Protein AF-A0A960QIC9-F1 (afdb_monomer_lite)

Foldseek 3Di:
DEPPEPDHCVVVVVVVVVCVVVVHDDDDDYFPDQYPPNDQDDDPGPVNCVVVVVVVVCVVVVVDDDDDDPD

Secondary structure (DSSP, 8-state):
-BTT-SS-THHHHHHHHHHHHTT-------BSS--TT-TT---SSGGGGHHHHHHHHHHHTT-S-SPPP--

pLDDT: mean 91.55, std 11.26, range [42.56, 98.75]

Structure (mmCIF, N/CA/C/O backbone):
data_AF-A0A960QIC9-F1
#
_entry.id   AF-A0A960QIC9-F1
#
loop_
_atom_site.group_PDB
_atom_site.id
_atom_site.type_symbol
_atom_site.label_atom_id
_atom_site.label_alt_id
_atom_site.label_comp_id
_atom_site.label_asym_id
_atom_site.label_entity_id
_atom_site.label_seq_id
_atom_site.pdbx_PDB_ins_code
_atom_site.Cartn_x
_atom_site.Cartn_y
_atom_site.Cartn_z
_atom_site.occupancy
_atom_site.B_iso_or_equiv
_atom_site.auth_seq_id
_atom_site.auth_comp_id
_atom_site.auth_asym_id
_atom_site.auth_atom_id
_atom_site.pdbx_PDB_model_num
ATOM 1 N N . HIS A 1 1 ? 0.797 -2.512 -4.466 1.00 93.75 1 HIS A N 1
ATOM 2 C CA . HIS A 1 1 ? 0.397 -2.998 -5.812 1.00 93.75 1 HIS A CA 1
ATOM 3 C C . HIS A 1 1 ? 1.085 -2.130 -6.867 1.00 93.75 1 HIS A C 1
ATOM 5 O O . HIS A 1 1 ? 1.370 -0.979 -6.551 1.00 93.75 1 HIS A O 1
ATOM 11 N N . ALA A 1 2 ? 1.357 -2.627 -8.075 1.00 95.25 2 ALA A N 1
ATOM 12 C CA . ALA A 1 2 ? 1.833 -1.801 -9.192 1.00 95.25 2 ALA A CA 1
ATOM 13 C C . ALA A 1 2 ? 0.678 -1.448 -10.152 1.00 95.25 2 ALA A C 1
ATOM 15 O O . ALA A 1 2 ? -0.136 -2.302 -10.480 1.00 95.25 2 ALA A O 1
ATOM 16 N N . ALA A 1 3 ? 0.558 -0.196 -10.583 1.00 95.50 3 ALA A N 1
ATOM 17 C CA . ALA A 1 3 ? -0.528 0.251 -11.456 1.00 95.50 3 ALA A CA 1
ATOM 18 C C . ALA A 1 3 ? -0.408 -0.304 -12.887 1.00 95.50 3 ALA A C 1
ATOM 20 O O . ALA A 1 3 ? -1.420 -0.439 -13.568 1.00 95.50 3 ALA A O 1
ATOM 21 N N . ASP A 1 4 ? 0.809 -0.647 -13.314 1.00 94.62 4 ASP A N 1
ATOM 22 C CA . ASP A 1 4 ? 1.123 -1.319 -14.578 1.00 94.62 4 ASP A CA 1
ATOM 23 C C . ASP A 1 4 ? 1.014 -2.857 -14.503 1.00 94.62 4 ASP A C 1
ATOM 25 O O . ASP A 1 4 ? 1.371 -3.550 -15.459 1.00 94.62 4 ASP A O 1
ATOM 29 N N . ASP A 1 5 ? 0.524 -3.412 -13.388 1.00 93.69 5 ASP A N 1
ATOM 30 C CA . ASP A 1 5 ? 0.218 -4.838 -13.292 1.00 93.69 5 ASP A CA 1
ATOM 31 C C . ASP A 1 5 ? -0.954 -5.188 -14.232 1.00 93.69 5 ASP A C 1
ATOM 33 O O . ASP A 1 5 ? -1.967 -4.491 -14.317 1.00 93.69 5 ASP A O 1
ATOM 37 N N . ARG A 1 6 ? -0.827 -6.319 -14.936 1.00 93.44 6 ARG A N 1
ATOM 38 C CA . ARG A 1 6 ? -1.909 -6.914 -15.737 1.00 93.44 6 ARG A CA 1
ATOM 39 C C . ARG A 1 6 ? -3.135 -7.262 -14.884 1.00 93.44 6 ARG A C 1
ATOM 41 O O . ARG A 1 6 ? -4.244 -7.352 -15.406 1.00 93.44 6 ARG A O 1
ATOM 48 N N . VAL A 1 7 ? -2.932 -7.524 -13.593 1.00 93.00 7 VAL A N 1
ATOM 49 C CA . VAL A 1 7 ? -3.987 -7.685 -12.595 1.00 93.00 7 VAL A CA 1
ATOM 50 C C . VAL A 1 7 ? -4.280 -6.315 -12.002 1.00 93.00 7 VAL A C 1
ATOM 52 O O . VAL A 1 7 ? -3.389 -5.624 -11.534 1.00 93.00 7 VAL A O 1
ATOM 55 N N . THR A 1 8 ? -5.549 -5.914 -12.013 1.00 93.75 8 THR A N 1
ATOM 56 C CA . THR A 1 8 ? -5.925 -4.566 -11.588 1.00 93.75 8 THR A CA 1
ATOM 57 C C . THR A 1 8 ? -5.676 -4.308 -10.095 1.00 93.75 8 THR A C 1
ATOM 59 O O . THR A 1 8 ? -6.097 -5.075 -9.217 1.00 93.75 8 THR A O 1
ATOM 62 N N . CYS A 1 9 ? -5.096 -3.141 -9.801 1.00 95.31 9 CYS A N 1
ATOM 63 C CA . CYS A 1 9 ? -4.921 -2.627 -8.444 1.00 95.31 9 CYS A CA 1
ATOM 64 C C . CYS A 1 9 ? -6.241 -2.233 -7.754 1.00 95.31 9 CYS A C 1
ATOM 66 O O . CYS A 1 9 ? -6.253 -2.025 -6.538 1.00 95.31 9 CYS A O 1
ATOM 68 N N . LEU A 1 10 ? -7.361 -2.185 -8.489 1.00 96.94 10 LEU A N 1
ATOM 69 C CA . LEU A 1 10 ? -8.683 -1.851 -7.945 1.00 96.94 10 LEU A CA 1
ATOM 70 C C . LEU A 1 10 ? -9.157 -2.842 -6.873 1.00 96.94 10 LEU A C 1
ATOM 72 O O . LEU A 1 10 ? -9.897 -2.477 -5.964 1.00 96.94 10 LEU A O 1
ATOM 76 N N . SER A 1 11 ? -8.699 -4.093 -6.935 1.00 96.00 11 SER A N 1
ATOM 77 C CA . SER A 1 11 ? -8.946 -5.070 -5.867 1.00 96.00 11 SER A CA 1
ATOM 78 C C . SER A 1 11 ? -8.343 -4.619 -4.528 1.00 96.00 11 SER A C 1
ATOM 80 O O . SER A 1 11 ? -8.986 -4.718 -3.483 1.00 96.00 11 SER A O 1
ATOM 82 N N . SER A 1 12 ? -7.131 -4.055 -4.556 1.00 97.44 12 SER A N 1
ATOM 83 C CA . SER A 1 12 ? -6.453 -3.531 -3.369 1.00 97.44 12 SER A CA 1
ATOM 84 C C . SER A 1 12 ? -7.111 -2.252 -2.845 1.00 97.44 12 SER A C 1
ATOM 86 O O . SER A 1 12 ? -7.238 -2.102 -1.631 1.00 97.44 12 SER A O 1
ATOM 88 N N . THR A 1 13 ? -7.581 -1.355 -3.723 1.00 98.12 13 THR A N 1
ATOM 89 C CA . THR A 1 13 ? -8.313 -0.147 -3.291 1.00 98.12 13 THR A CA 1
ATOM 90 C C . THR A 1 13 ? -9.661 -0.493 -2.664 1.00 98.12 13 THR A C 1
ATOM 92 O O . THR A 1 13 ? -10.018 0.085 -1.637 1.00 98.12 13 THR A O 1
ATOM 95 N N . ALA A 1 14 ? -10.385 -1.468 -3.223 1.00 98.44 14 ALA A N 1
ATOM 96 C CA . ALA A 1 14 ? -11.649 -1.944 -2.670 1.00 98.44 14 ALA A CA 1
ATOM 97 C C . ALA A 1 14 ? -11.470 -2.528 -1.259 1.00 98.44 14 ALA A C 1
ATOM 99 O O . ALA A 1 14 ? -12.226 -2.179 -0.351 1.00 98.44 14 ALA A O 1
ATOM 100 N N . LEU A 1 15 ? -10.436 -3.355 -1.05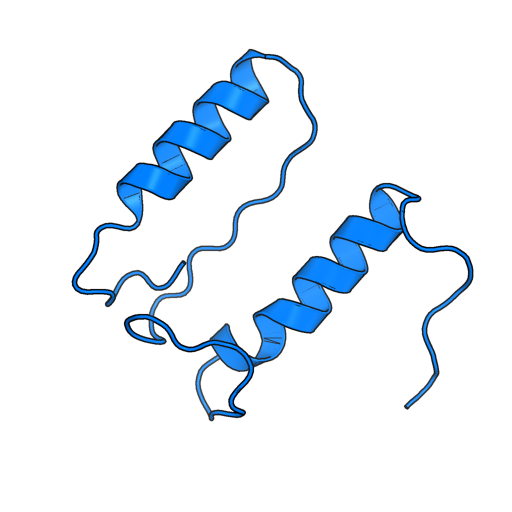5 1.00 98.50 15 LEU A N 1
ATOM 101 C CA . LEU A 1 15 ? -10.109 -3.905 0.262 1.00 98.50 15 LEU A CA 1
ATOM 102 C C . LEU A 1 15 ? -9.740 -2.805 1.266 1.00 98.50 15 LEU A C 1
ATOM 104 O O . LEU A 1 15 ? -10.269 -2.788 2.375 1.00 98.50 15 LEU A O 1
ATOM 108 N N . PHE A 1 16 ? -8.876 -1.864 0.876 1.00 98.69 16 PHE A N 1
ATOM 109 C CA . PHE A 1 16 ? -8.491 -0.746 1.739 1.00 98.69 16 PHE A CA 1
ATOM 110 C C . PHE A 1 16 ? -9.701 0.097 2.161 1.00 98.69 16 PHE A C 1
ATOM 112 O O . PHE A 1 16 ? -9.857 0.412 3.340 1.00 98.69 16 PHE A O 1
ATOM 119 N N . ASN A 1 17 ? -10.601 0.407 1.222 1.00 98.56 17 ASN A N 1
ATOM 120 C CA . ASN A 1 17 ? -11.826 1.139 1.527 1.00 98.56 17 ASN A CA 1
ATOM 121 C C . ASN A 1 17 ? -12.714 0.379 2.528 1.00 98.56 17 ASN A C 1
ATOM 123 O O . ASN A 1 17 ? -13.220 0.981 3.474 1.00 98.56 17 ASN A O 1
ATOM 127 N N . ALA A 1 18 ? -12.865 -0.939 2.363 1.00 98.75 18 ALA A N 1
ATOM 128 C CA . ALA A 1 18 ? -13.627 -1.766 3.297 1.00 98.75 18 ALA A CA 1
ATOM 129 C C . ALA A 1 18 ? -13.017 -1.764 4.712 1.00 98.75 18 ALA A C 1
ATOM 131 O O . ALA A 1 18 ? -13.746 -1.578 5.686 1.00 98.75 18 ALA A O 1
ATOM 132 N N . LEU A 1 19 ? -11.690 -1.893 4.832 1.00 98.69 19 LEU A N 1
ATOM 133 C CA . LEU A 1 19 ? -10.979 -1.812 6.117 1.00 98.69 19 LEU A CA 1
ATOM 134 C C . LEU A 1 19 ? -11.177 -0.447 6.786 1.00 98.69 19 LEU A C 1
ATOM 136 O O . LEU A 1 19 ? -11.508 -0.382 7.971 1.00 98.69 19 LEU A O 1
ATOM 140 N N . LYS A 1 20 ? -11.070 0.638 6.009 1.00 98.12 20 LYS A N 1
ATOM 141 C CA . LYS A 1 20 ? -11.290 2.003 6.499 1.00 98.12 20 LYS A CA 1
ATOM 142 C C . LYS A 1 20 ? -12.718 2.166 7.027 1.00 98.12 20 LYS A C 1
ATOM 144 O O . LYS A 1 20 ? -12.904 2.672 8.133 1.00 98.12 20 LYS A O 1
ATOM 149 N N . LEU A 1 21 ? -13.726 1.725 6.273 1.00 98.56 21 LEU A N 1
ATOM 150 C CA . LEU A 1 21 ? -15.130 1.786 6.701 1.00 98.56 21 LEU A CA 1
ATOM 151 C C . LEU A 1 21 ? -15.399 0.961 7.970 1.00 98.56 21 LEU A C 1
ATOM 153 O O . LEU A 1 21 ? -16.242 1.354 8.772 1.00 98.56 21 LEU A O 1
ATOM 157 N N . ALA A 1 22 ? -14.661 -0.130 8.181 1.00 98.69 22 ALA A N 1
ATOM 158 C CA . ALA A 1 22 ? -14.735 -0.955 9.385 1.00 98.69 22 ALA A CA 1
ATOM 159 C C . ALA A 1 22 ? -13.935 -0.400 10.583 1.00 98.69 22 ALA A C 1
ATOM 161 O O . ALA A 1 22 ? -13.930 -1.016 11.646 1.00 98.69 22 ALA A O 1
ATOM 162 N N . GLY A 1 23 ? -13.244 0.736 10.433 1.00 98.00 23 GLY A N 1
ATOM 163 C CA . GLY A 1 23 ? -12.398 1.308 11.485 1.00 98.00 23 GLY A CA 1
ATOM 164 C C . GLY A 1 23 ? -11.115 0.514 11.757 1.00 98.00 23 GLY A C 1
ATOM 165 O O . GLY A 1 23 ? -10.495 0.705 12.800 1.00 98.00 23 GLY A O 1
ATOM 166 N N . VAL A 1 24 ? -10.710 -0.367 10.838 1.00 98.25 24 VAL A N 1
ATOM 167 C CA . VAL A 1 24 ? -9.471 -1.144 10.951 1.00 98.25 24 VAL A CA 1
ATOM 168 C C . VAL A 1 24 ? -8.305 -0.299 10.425 1.00 98.25 24 VAL A C 1
ATOM 170 O O . VAL A 1 24 ? -8.375 0.169 9.284 1.00 98.25 24 VAL A O 1
ATOM 173 N N . PRO A 1 25 ? -7.226 -0.097 11.206 1.00 96.94 25 PRO A N 1
ATOM 174 C CA . PRO A 1 25 ? -6.030 0.583 10.721 1.00 96.94 25 PRO A CA 1
ATOM 175 C C . PRO A 1 25 ? -5.426 -0.150 9.519 1.00 96.94 25 PRO A C 1
ATOM 177 O O . PRO A 1 25 ? -5.217 -1.362 9.560 1.00 96.94 25 PRO A O 1
ATOM 180 N N . ALA A 1 26 ? -5.147 0.585 8.447 1.00 97.88 26 ALA A N 1
ATOM 181 C CA . ALA A 1 26 ? -4.585 0.041 7.219 1.00 97.88 26 ALA A CA 1
ATOM 182 C C . ALA A 1 26 ? -3.762 1.108 6.489 1.00 97.88 26 ALA A C 1
ATOM 184 O O . ALA A 1 26 ? -4.030 2.302 6.621 1.00 97.88 26 ALA A O 1
ATOM 185 N N . GLU A 1 27 ? -2.815 0.664 5.667 1.00 98.19 27 GLU A N 1
ATOM 186 C CA . GLU A 1 27 ? -2.011 1.499 4.773 1.00 98.19 27 GLU A CA 1
ATOM 187 C C . GLU A 1 27 ? -1.966 0.853 3.380 1.00 98.19 27 GLU A C 1
ATOM 189 O O . GLU A 1 27 ? -1.872 -0.371 3.257 1.00 98.19 27 GLU A O 1
ATOM 194 N N . LEU A 1 28 ? -2.080 1.656 2.317 1.00 97.94 28 LEU A N 1
ATOM 195 C CA . LEU A 1 28 ? -2.076 1.177 0.933 1.00 97.94 28 LEU A CA 1
ATOM 196 C C .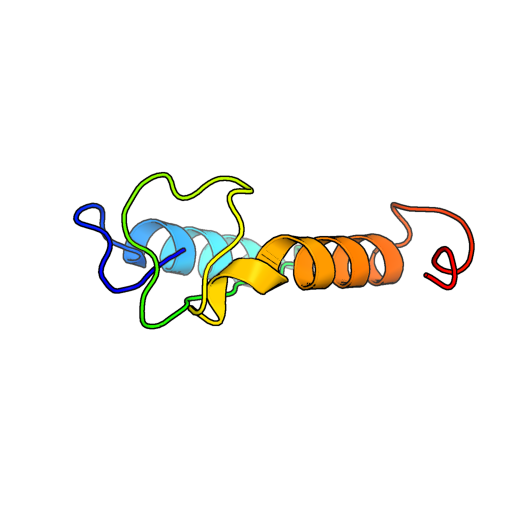 LEU A 1 28 ? -1.109 1.994 0.075 1.00 97.94 28 LEU A C 1
ATOM 198 O O . LEU A 1 28 ? -1.270 3.201 -0.073 1.00 97.94 28 LEU A O 1
ATOM 202 N N . HIS A 1 29 ? -0.191 1.290 -0.591 1.00 97.19 29 HIS A N 1
ATOM 203 C CA . HIS A 1 29 ? 0.711 1.850 -1.599 1.00 97.19 29 HIS A CA 1
ATOM 204 C C . HIS A 1 29 ? 0.402 1.291 -2.990 1.00 97.19 29 HIS A C 1
ATOM 206 O O . HIS A 1 29 ? 0.424 0.070 -3.218 1.00 97.19 29 HIS A O 1
ATOM 212 N N . ILE A 1 30 ? 0.144 2.192 -3.938 1.00 96.81 30 ILE A N 1
ATOM 213 C CA . ILE A 1 30 ? 0.050 1.884 -5.367 1.00 96.81 30 ILE A CA 1
ATOM 214 C C . ILE A 1 30 ? 1.186 2.614 -6.076 1.00 96.81 30 ILE A C 1
ATOM 216 O O . ILE A 1 30 ? 1.211 3.840 -6.125 1.00 96.81 30 ILE A O 1
ATOM 220 N N . PHE A 1 31 ? 2.126 1.849 -6.619 1.00 95.75 31 PHE A N 1
ATOM 221 C CA . PHE A 1 31 ? 3.263 2.372 -7.372 1.00 95.75 31 PHE A CA 1
ATOM 222 C C . PHE A 1 31 ? 2.897 2.490 -8.846 1.00 95.75 31 PHE A C 1
ATOM 224 O O . PHE A 1 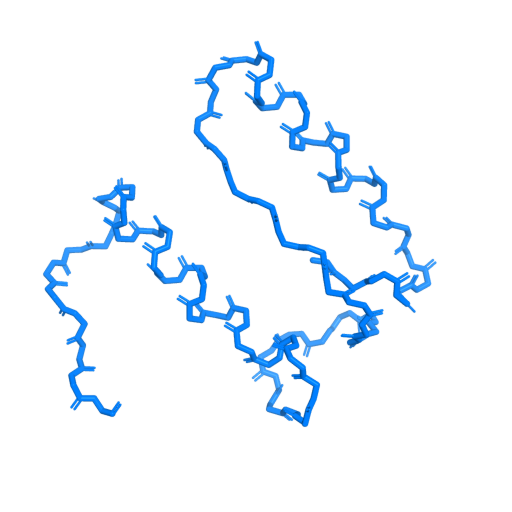31 ? 2.162 1.649 -9.352 1.00 95.75 31 PHE A O 1
ATOM 231 N N . ALA A 1 32 ? 3.418 3.498 -9.547 1.00 94.94 32 ALA A N 1
ATOM 232 C CA . ALA A 1 32 ? 3.146 3.668 -10.975 1.00 94.94 32 ALA A CA 1
ATOM 233 C C . ALA A 1 32 ? 3.646 2.475 -11.806 1.00 94.94 32 ALA A C 1
ATOM 235 O O . ALA A 1 32 ? 2.949 2.036 -12.716 1.00 94.94 32 ALA A O 1
ATOM 236 N N . THR A 1 33 ? 4.825 1.945 -11.465 1.00 93.12 33 THR A N 1
ATOM 237 C CA . THR A 1 33 ? 5.468 0.844 -12.187 1.00 93.12 33 THR A CA 1
ATOM 238 C C . THR A 1 33 ? 6.057 -0.209 -11.254 1.00 93.12 33 THR A C 1
ATOM 240 O O . THR A 1 33 ? 6.451 0.086 -10.122 1.00 93.12 33 THR A O 1
ATOM 243 N N . GLY A 1 34 ? 6.151 -1.443 -11.742 1.00 91.56 34 GLY A N 1
ATOM 244 C CA . GLY A 1 34 ? 6.734 -2.5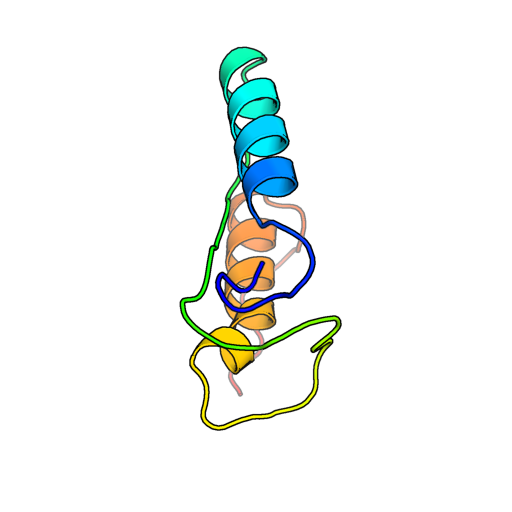74 -11.012 1.00 91.56 34 GLY A CA 1
ATOM 245 C C . GLY A 1 34 ? 6.305 -3.943 -11.535 1.00 91.56 34 GLY A C 1
ATOM 246 O O . GLY A 1 34 ? 6.993 -4.936 -11.286 1.00 91.56 34 GLY A O 1
ATOM 247 N N . GLY A 1 35 ? 5.208 -3.987 -12.294 1.00 91.62 35 GLY A N 1
ATOM 248 C CA . GLY A 1 35 ? 4.682 -5.194 -12.910 1.00 91.62 35 GLY A CA 1
ATOM 249 C C . GLY A 1 35 ? 4.128 -6.217 -11.916 1.00 91.62 35 GLY A C 1
ATOM 250 O O . GLY A 1 35 ? 4.043 -6.002 -10.704 1.00 91.62 35 GLY A O 1
ATOM 251 N N . HIS A 1 36 ? 3.738 -7.368 -12.462 1.00 92.75 36 HIS A N 1
ATOM 252 C CA . HIS A 1 36 ? 3.134 -8.451 -11.696 1.00 92.75 36 HIS A CA 1
ATOM 253 C C . HIS A 1 36 ? 4.163 -9.258 -10.903 1.00 92.75 36 HIS A C 1
ATOM 255 O O . HIS A 1 36 ? 5.183 -9.678 -11.449 1.00 92.75 36 HIS A O 1
ATOM 261 N N . GLY A 1 37 ? 3.850 -9.570 -9.642 1.00 86.88 37 GLY A N 1
ATOM 262 C CA . GLY A 1 37 ? 4.610 -10.556 -8.863 1.00 86.88 37 GLY A CA 1
ATOM 263 C C . GLY A 1 37 ? 6.070 -10.173 -8.597 1.00 86.88 37 GLY A C 1
ATOM 264 O O . GLY A 1 37 ? 6.915 -11.054 -8.465 1.00 86.88 37 GLY A O 1
ATOM 265 N N . TYR A 1 38 ? 6.364 -8.873 -8.511 1.00 85.38 38 TYR A N 1
ATOM 266 C CA . TYR A 1 38 ? 7.703 -8.322 -8.276 1.00 85.38 38 TYR A CA 1
ATOM 267 C C . TYR A 1 38 ? 8.473 -8.989 -7.116 1.00 85.38 38 TYR A C 1
ATOM 269 O O . TYR A 1 38 ? 9.659 -9.311 -7.234 1.00 85.38 38 TYR A O 1
ATOM 277 N N . GLY A 1 39 ? 7.792 -9.232 -5.991 1.00 90.31 39 GLY A N 1
ATOM 278 C CA . GLY A 1 39 ? 8.393 -9.830 -4.798 1.00 90.31 39 GLY A CA 1
ATOM 279 C C . GLY A 1 39 ? 9.376 -8.884 -4.101 1.00 90.31 39 GLY A C 1
ATOM 280 O O . GLY A 1 39 ? 9.019 -7.758 -3.782 1.00 90.31 39 GLY A O 1
ATOM 281 N N . MET A 1 40 ? 10.602 -9.351 -3.847 1.00 91.50 40 MET A N 1
ATOM 282 C CA . MET A 1 40 ? 11.665 -8.625 -3.119 1.00 91.50 40 MET A CA 1
ATOM 283 C C . MET A 1 40 ? 12.893 -8.315 -3.992 1.00 91.50 40 MET A C 1
ATOM 285 O O . MET A 1 40 ? 13.963 -7.995 -3.480 1.00 91.50 40 MET A O 1
ATOM 289 N N . ARG A 1 41 ? 12.793 -8.494 -5.314 1.00 88.31 41 ARG A N 1
ATOM 290 C CA . ARG A 1 41 ? 13.940 -8.317 -6.219 1.00 88.31 41 ARG A CA 1
ATOM 291 C C . ARG A 1 41 ? 14.335 -6.841 -6.241 1.00 88.31 41 ARG A C 1
ATOM 293 O O . ARG A 1 41 ? 13.435 -6.045 -6.420 1.00 88.31 41 ARG A O 1
ATOM 300 N N . PRO A 1 42 ? 15.603 -6.439 -6.089 1.00 91.56 42 PRO A N 1
ATOM 301 C CA . PRO A 1 42 ? 15.982 -5.033 -6.237 1.00 91.56 42 PRO A CA 1
ATOM 302 C C . PRO A 1 42 ? 15.773 -4.532 -7.671 1.00 91.56 42 PRO A C 1
ATOM 304 O O . PRO A 1 42 ? 16.076 -5.261 -8.618 1.00 91.56 42 PRO A O 1
ATOM 307 N N . THR A 1 43 ? 15.287 -3.298 -7.837 1.00 89.56 43 THR A N 1
ATOM 308 C CA . THR A 1 43 ? 15.194 -2.622 -9.145 1.00 89.56 43 THR A CA 1
ATOM 309 C C . THR A 1 43 ? 15.371 -1.114 -9.019 1.00 89.56 43 THR A C 1
ATOM 311 O O . THR A 1 43 ? 15.272 -0.557 -7.931 1.00 89.56 43 THR A O 1
ATOM 314 N N . GLU A 1 44 ? 15.552 -0.446 -10.157 1.00 90.31 44 GLU A N 1
ATOM 315 C CA . GLU A 1 44 ? 15.568 1.019 -10.248 1.00 90.31 44 GLU A CA 1
ATOM 316 C C . GLU A 1 44 ? 14.175 1.654 -10.048 1.00 90.31 44 GLU A C 1
ATOM 318 O O . GLU A 1 44 ? 14.056 2.872 -9.919 1.00 90.31 44 GLU A O 1
ATOM 323 N N . SER A 1 45 ? 13.095 0.858 -10.045 1.00 90.25 45 SER A N 1
ATOM 324 C CA . SER A 1 45 ? 11.744 1.379 -9.821 1.00 90.25 45 SER A CA 1
ATOM 325 C C . SER A 1 45 ? 11.522 1.693 -8.334 1.00 90.25 45 SER A C 1
ATOM 327 O O . SER A 1 45 ? 11.930 0.902 -7.478 1.00 90.25 45 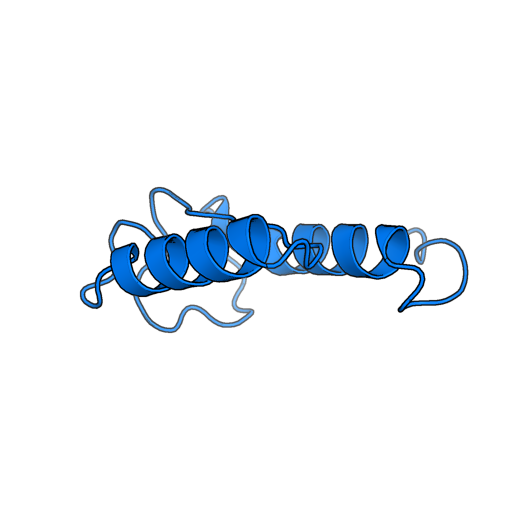SER A O 1
ATOM 329 N N . PRO A 1 46 ? 10.786 2.773 -7.993 1.00 92.44 46 PRO A N 1
ATOM 330 C CA . PRO A 1 46 ? 10.440 3.105 -6.609 1.00 92.44 46 PRO A CA 1
ATOM 331 C C . PRO A 1 46 ? 9.787 1.961 -5.823 1.00 92.44 46 PRO A C 1
ATOM 333 O O . PRO A 1 46 ? 9.915 1.910 -4.599 1.00 92.44 46 PRO A O 1
ATOM 336 N N . ILE A 1 47 ? 9.125 1.019 -6.510 1.00 94.50 47 ILE A N 1
ATOM 337 C CA . ILE A 1 47 ? 8.531 -0.166 -5.879 1.00 94.50 47 ILE A CA 1
ATOM 338 C C . ILE A 1 47 ? 9.559 -0.983 -5.089 1.00 94.50 47 ILE A C 1
ATOM 340 O O . ILE A 1 47 ? 9.182 -1.642 -4.129 1.00 94.50 47 ILE A O 1
ATOM 344 N N . THR A 1 48 ? 10.857 -0.897 -5.405 1.00 95.75 48 THR A N 1
ATOM 345 C CA . THR A 1 48 ? 11.912 -1.615 -4.676 1.00 95.75 48 THR A CA 1
ATOM 346 C C . THR A 1 48 ? 11.955 -1.315 -3.179 1.00 95.75 48 THR A C 1
ATOM 348 O O . THR A 1 48 ? 12.477 -2.130 -2.423 1.00 95.75 48 THR A O 1
ATOM 351 N N . ARG A 1 49 ? 11.419 -0.167 -2.747 1.00 94.31 49 ARG A N 1
ATOM 352 C CA . ARG A 1 49 ? 11.407 0.277 -1.345 1.00 94.31 49 ARG A CA 1
ATOM 353 C C . ARG A 1 49 ? 10.132 -0.118 -0.593 1.00 94.31 49 ARG A C 1
ATOM 355 O O . ARG A 1 49 ? 9.979 0.253 0.567 1.00 94.31 49 ARG A O 1
ATOM 362 N N . TRP A 1 50 ? 9.210 -0.862 -1.215 1.00 95.50 50 TRP A N 1
ATOM 363 C CA . TRP A 1 50 ? 7.984 -1.308 -0.542 1.00 95.50 50 TRP A CA 1
ATOM 364 C C . TRP A 1 50 ? 8.223 -2.076 0.777 1.00 95.50 50 TRP A C 1
ATOM 366 O O . TRP A 1 50 ? 7.402 -1.898 1.679 1.00 95.50 50 TRP A O 1
ATOM 376 N N . PRO A 1 51 ? 9.306 -2.870 0.953 1.00 96.12 51 PRO A N 1
ATOM 377 C CA . PRO A 1 51 ? 9.548 -3.562 2.218 1.00 96.12 51 PRO A CA 1
ATOM 378 C C . PRO A 1 51 ? 9.835 -2.597 3.369 1.00 96.12 51 PRO A C 1
ATOM 380 O O . PRO A 1 51 ? 9.319 -2.800 4.462 1.00 96.12 51 PRO A O 1
ATOM 383 N N . ASP A 1 52 ? 10.569 -1.513 3.114 1.00 95.88 52 ASP A N 1
ATOM 384 C CA . ASP A 1 52 ? 10.876 -0.492 4.121 1.00 95.88 52 ASP A CA 1
ATOM 385 C C . ASP A 1 52 ? 9.606 0.234 4.581 1.00 95.88 52 ASP A C 1
ATOM 387 O O . ASP A 1 52 ? 9.434 0.533 5.762 1.00 95.88 52 ASP A O 1
ATOM 391 N N . LEU A 1 53 ? 8.687 0.500 3.645 1.00 96.75 53 LEU A N 1
ATOM 392 C CA . LEU A 1 53 ? 7.379 1.081 3.957 1.00 96.75 53 LEU A CA 1
ATOM 393 C C . LEU A 1 53 ? 6.552 0.123 4.821 1.00 96.75 53 LEU A C 1
ATOM 395 O O . LEU A 1 53 ? 5.962 0.545 5.814 1.00 96.75 53 LEU A O 1
ATOM 399 N N . ALA A 1 54 ? 6.551 -1.170 4.484 1.00 97.00 54 ALA A N 1
ATOM 400 C CA . ALA A 1 54 ? 5.870 -2.186 5.277 1.00 97.00 54 ALA A CA 1
ATOM 401 C C . ALA A 1 54 ? 6.482 -2.322 6.681 1.00 97.00 54 ALA A C 1
ATOM 403 O O . ALA A 1 54 ? 5.741 -2.383 7.659 1.00 97.00 54 ALA A O 1
ATOM 404 N N . GLU A 1 55 ? 7.812 -2.324 6.803 1.00 96.62 55 GLU A N 1
ATOM 405 C CA . GLU A 1 55 ? 8.501 -2.341 8.096 1.00 96.62 55 GLU A CA 1
ATOM 406 C C . GLU A 1 55 ? 8.105 -1.129 8.942 1.00 96.62 55 GLU A C 1
ATOM 408 O O . GLU A 1 55 ? 7.718 -1.287 10.102 1.00 96.62 55 GLU A O 1
ATOM 413 N N . LYS A 1 56 ? 8.159 0.073 8.359 1.00 96.81 56 LYS A N 1
ATOM 414 C CA . LYS A 1 56 ? 7.779 1.305 9.048 1.00 96.81 56 LYS A CA 1
ATOM 415 C C . LYS A 1 56 ? 6.344 1.226 9.570 1.00 96.81 56 LYS A C 1
ATOM 417 O O . LYS A 1 56 ? 6.123 1.474 10.754 1.00 96.81 56 LYS A O 1
ATOM 422 N N . TRP A 1 57 ? 5.398 0.811 8.730 1.00 96.44 57 TRP A N 1
ATOM 423 C CA . TRP A 1 57 ? 4.002 0.650 9.132 1.00 96.44 57 TRP A CA 1
ATOM 424 C C . TRP A 1 57 ? 3.836 -0.392 10.250 1.00 96.44 57 TRP A C 1
ATOM 426 O O . TRP A 1 57 ? 3.155 -0.142 11.242 1.00 96.44 57 TRP A O 1
ATOM 436 N N . LEU A 1 58 ? 4.511 -1.543 10.160 1.00 96.81 58 LEU A N 1
ATOM 437 C CA . LEU A 1 58 ? 4.461 -2.572 11.206 1.00 96.81 58 LEU A CA 1
ATOM 438 C C . LEU A 1 58 ? 5.015 -2.074 12.552 1.00 96.81 58 LEU A C 1
ATOM 440 O O . LEU A 1 58 ? 4.508 -2.464 13.606 1.00 96.81 58 LEU A O 1
ATOM 444 N N . ARG A 1 59 ? 6.030 -1.204 12.532 1.00 95.31 59 ARG A N 1
ATOM 445 C CA . ARG A 1 59 ? 6.562 -0.541 13.733 1.00 95.31 59 ARG A CA 1
ATOM 446 C C . ARG A 1 59 ? 5.581 0.477 14.309 1.00 95.31 59 ARG A C 1
ATOM 448 O O . ARG A 1 59 ? 5.371 0.477 15.519 1.00 95.31 59 ARG A O 1
ATOM 455 N N . GLU A 1 60 ? 4.946 1.294 13.470 1.00 94.94 60 GLU A N 1
ATOM 456 C CA . GLU A 1 60 ? 3.888 2.231 13.890 1.00 94.94 60 GLU A CA 1
ATOM 457 C C . GLU A 1 60 ? 2.698 1.494 14.525 1.00 94.94 60 GLU A C 1
ATOM 459 O O . GLU A 1 60 ? 2.145 1.943 15.528 1.00 94.94 60 GLU A O 1
ATOM 464 N N . MET A 1 61 ? 2.374 0.308 14.004 1.00 95.75 61 MET A N 1
ATOM 465 C CA . MET A 1 61 ? 1.366 -0.603 14.553 1.00 95.75 61 MET A CA 1
ATOM 466 C C . MET A 1 61 ? 1.837 -1.375 15.798 1.00 95.75 61 MET A C 1
ATOM 468 O O . MET A 1 61 ? 1.074 -2.177 16.334 1.00 95.75 61 MET A O 1
ATOM 472 N N . GLN A 1 62 ? 3.075 -1.155 16.259 1.00 94.19 62 GLN A N 1
ATOM 473 C CA . GLN A 1 62 ? 3.691 -1.830 17.410 1.00 94.19 62 GLN A CA 1
ATOM 474 C C . GLN A 1 62 ? 3.747 -3.364 17.273 1.00 94.19 62 GLN A C 1
ATOM 476 O O . GLN A 1 62 ? 3.772 -4.091 18.265 1.00 94.19 62 GLN A O 1
ATOM 481 N N . LEU A 1 63 ? 3.784 -3.866 16.035 1.00 93.94 63 LEU A N 1
ATOM 482 C CA . LEU A 1 63 ? 3.863 -5.297 15.720 1.00 93.94 63 LEU A CA 1
ATOM 483 C C . LEU A 1 63 ? 5.310 -5.800 15.625 1.00 93.94 63 LEU A C 1
ATOM 485 O O . LEU A 1 63 ? 5.558 -6.998 15.742 1.00 93.94 63 LEU A O 1
ATOM 489 N N . LEU A 1 64 ? 6.266 -4.888 15.434 1.00 91.75 64 LEU A N 1
ATOM 490 C CA . LEU A 1 64 ? 7.703 -5.143 15.527 1.00 91.75 64 LEU A CA 1
ATOM 491 C C . LEU A 1 64 ? 8.261 -4.361 16.725 1.00 91.75 64 LEU A C 1
ATOM 493 O O . LEU A 1 64 ? 8.022 -3.160 16.842 1.00 91.75 64 LEU A O 1
ATOM 497 N N . GLY A 1 65 ? 8.986 -5.028 17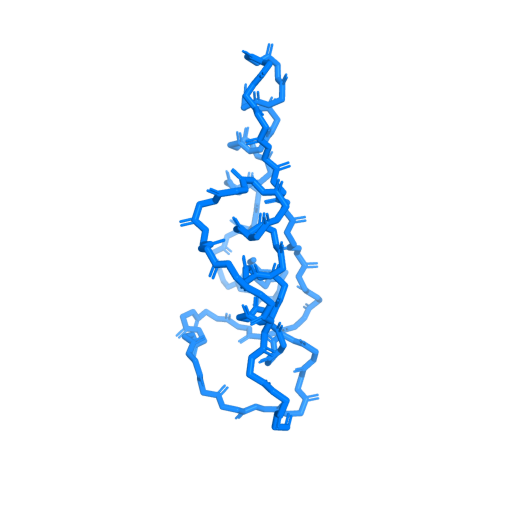.628 1.00 77.81 65 GLY A N 1
ATOM 498 C CA . GLY A 1 65 ? 9.616 -4.381 18.788 1.00 77.81 65 GLY A CA 1
ATOM 499 C C . GLY A 1 65 ? 10.963 -3.718 18.459 1.00 77.81 65 GLY A C 1
ATOM 500 O O . GLY A 1 65 ? 11.706 -4.251 17.640 1.00 77.81 65 GLY A O 1
ATOM 501 N N . GLY A 1 66 ? 11.286 -2.605 19.145 1.00 67.00 66 GLY A N 1
ATOM 502 C CA . GLY A 1 66 ? 12.617 -1.952 19.194 1.00 67.00 66 GLY A CA 1
ATOM 503 C C . GLY A 1 66 ? 13.063 -1.233 17.912 1.00 67.00 66 GLY A C 1
ATOM 504 O O . GLY A 1 66 ? 12.691 -1.657 16.833 1.00 67.00 66 GLY A O 1
ATOM 505 N N . GLU A 1 67 ? 13.832 -0.140 18.009 1.00 60.59 67 GLU A N 1
ATOM 506 C CA . GLU A 1 67 ? 14.287 0.687 16.865 1.00 60.59 67 GLU A CA 1
ATOM 507 C C . GLU A 1 67 ? 14.978 -0.108 15.730 1.00 60.59 67 GLU A C 1
ATOM 509 O O . GLU A 1 67 ? 15.554 -1.169 15.986 1.00 60.59 67 GLU A O 1
ATOM 514 N N . PRO A 1 68 ? 14.905 0.372 14.468 1.00 60.81 68 PRO A N 1
ATOM 515 C CA . PRO A 1 68 ? 15.491 -0.315 13.315 1.00 60.81 68 PRO A CA 1
ATOM 516 C C . PRO A 1 68 ? 17.015 -0.477 13.418 1.00 60.81 68 PRO A C 1
ATOM 518 O O . PRO A 1 68 ? 17.707 0.371 13.976 1.00 60.81 68 PRO A O 1
ATOM 521 N N . ASP A 1 69 ? 17.520 -1.578 12.846 1.00 56.19 69 ASP A N 1
ATOM 522 C CA . ASP A 1 69 ? 18.952 -1.849 12.657 1.00 56.19 69 ASP A CA 1
ATOM 523 C C . ASP A 1 69 ? 19.570 -0.702 11.831 1.00 56.19 69 ASP A C 1
ATOM 525 O O . ASP A 1 69 ? 19.126 -0.481 10.700 1.00 56.19 69 ASP A O 1
ATOM 529 N N . PRO A 1 70 ? 20.547 0.057 12.364 1.00 55.56 70 PRO A N 1
ATOM 530 C CA . PRO A 1 70 ? 21.222 1.101 11.610 1.00 55.56 70 PRO A CA 1
ATOM 531 C C . PRO A 1 70 ? 22.166 0.441 10.596 1.00 55.56 70 PRO A C 1
ATOM 533 O O . PRO A 1 70 ? 23.340 0.202 10.887 1.00 55.56 70 PRO A O 1
ATOM 536 N N . LYS A 1 71 ? 21.652 0.133 9.405 1.00 42.56 71 LYS A N 1
ATOM 537 C CA . LYS A 1 71 ? 22.454 -0.239 8.234 1.00 42.56 71 LYS A CA 1
ATOM 538 C C . LYS A 1 71 ? 22.221 0.716 7.081 1.00 42.56 71 LYS A C 1
ATOM 540 O O . LYS A 1 71 ? 21.045 1.027 6.796 1.00 42.56 71 LYS A O 1
#

Radius of gyration: 13.86 Å; chains: 1; bounding box: 38×14×35 Å

Sequence (71 aa):
HAADDRVTCLSSTALFNALKLAGVPAELHIFATGGHGYGMRPTESPITRWPDLAEKWLREMQLLGGEPDPK